Protein AF-A0A0S3U5F0-F1 (afdb_monomer_lite)

Structure (mmCIF, N/CA/C/O backbone):
data_AF-A0A0S3U5F0-F1
#
_entry.id   AF-A0A0S3U5F0-F1
#
loop_
_atom_site.group_PDB
_atom_site.id
_atom_site.type_symbol
_atom_site.label_atom_id
_atom_site.label_alt_id
_atom_site.label_comp_id
_atom_site.label_asym_id
_atom_site.label_entity_id
_atom_site.label_seq_id
_atom_site.pdbx_PDB_ins_code
_atom_site.Cartn_x
_atom_site.Cartn_y
_atom_site.Cartn_z
_atom_site.occupancy
_atom_site.B_iso_or_equiv
_atom_site.auth_seq_id
_atom_site.auth_comp_id
_atom_site.auth_asym_id
_atom_site.auth_atom_id
_atom_site.pdbx_PDB_model_num
ATOM 1 N N . MET A 1 1 ? -1.520 36.391 21.976 1.00 36.44 1 MET A N 1
ATOM 2 C CA . MET A 1 1 ? -0.780 35.298 21.309 1.00 36.44 1 MET A CA 1
ATOM 3 C C . MET A 1 1 ? -1.535 34.034 21.655 1.00 36.44 1 MET A C 1
ATOM 5 O O . MET A 1 1 ? -1.409 33.545 22.767 1.00 36.44 1 MET A O 1
ATOM 9 N N . GLU A 1 2 ? -2.442 33.624 20.774 1.00 41.25 2 GLU A N 1
ATOM 10 C CA . GLU A 1 2 ? -3.317 32.470 20.987 1.00 41.25 2 GLU A CA 1
ATOM 11 C C . GLU A 1 2 ? -2.475 31.190 20.853 1.00 41.25 2 GLU A C 1
ATOM 13 O O . GLU A 1 2 ? -1.914 30.917 19.789 1.00 41.25 2 GLU A O 1
ATOM 18 N N . ASN A 1 3 ? -2.354 30.413 21.928 1.00 46.97 3 ASN A N 1
ATOM 19 C CA . ASN A 1 3 ? -1.680 29.118 21.908 1.00 46.97 3 ASN A CA 1
ATOM 20 C C . ASN A 1 3 ? -2.596 28.125 21.181 1.00 46.97 3 ASN A C 1
ATOM 22 O O . ASN A 1 3 ? -3.565 27.638 21.767 1.00 46.97 3 ASN A O 1
ATOM 26 N N . GLN A 1 4 ? -2.323 27.847 19.903 1.00 38.53 4 GLN A N 1
ATOM 27 C CA . GLN A 1 4 ? -3.035 26.821 19.139 1.00 38.53 4 GLN A CA 1
ATOM 28 C C . GLN A 1 4 ? -2.819 25.462 19.813 1.00 38.53 4 GLN A C 1
ATOM 30 O O . GLN A 1 4 ? -1.817 24.783 19.603 1.00 38.53 4 GLN A O 1
ATOM 35 N N . THR A 1 5 ? -3.754 25.088 20.682 1.00 46.12 5 THR A N 1
ATOM 36 C CA . THR A 1 5 ? -3.787 23.769 21.299 1.00 46.12 5 THR A CA 1
ATOM 37 C C . THR A 1 5 ? -4.404 22.867 20.243 1.00 46.12 5 THR A C 1
ATOM 39 O O . THR A 1 5 ? -5.624 22.825 20.106 1.00 46.12 5 THR A O 1
ATOM 42 N N . THR A 1 6 ? -3.575 22.231 19.417 1.00 54.19 6 THR A N 1
ATOM 43 C CA . THR A 1 6 ? -4.021 21.269 18.403 1.00 54.19 6 THR A CA 1
ATOM 44 C C . THR A 1 6 ? -4.577 20.047 19.129 1.00 54.19 6 THR A C 1
ATOM 46 O O . THR A 1 6 ? -3.872 19.076 19.386 1.00 54.19 6 THR A O 1
ATOM 49 N N . GLN A 1 7 ? -5.823 20.141 19.586 1.00 63.75 7 GLN A N 1
ATOM 50 C CA . GLN A 1 7 ? -6.443 19.107 20.398 1.00 63.75 7 GLN A CA 1
ATOM 51 C C . GLN A 1 7 ? -6.712 17.898 19.512 1.00 63.75 7 GLN A C 1
ATOM 53 O O . GLN A 1 7 ? -7.464 17.986 18.540 1.00 63.75 7 GLN A O 1
ATOM 58 N N . VAL A 1 8 ? -6.079 16.770 19.837 1.00 79.69 8 VAL A N 1
ATOM 59 C CA . VAL A 1 8 ? -6.435 15.481 19.245 1.00 79.69 8 VAL A CA 1
ATOM 60 C C . VAL A 1 8 ? 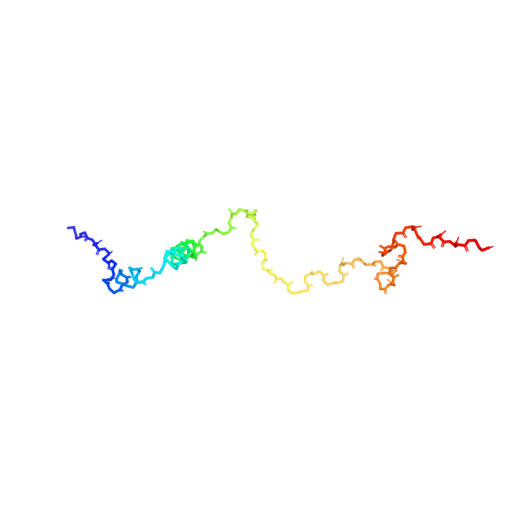-7.912 15.238 19.573 1.00 79.69 8 VAL A C 1
ATOM 62 O O . VAL A 1 8 ? -8.261 15.240 20.754 1.00 79.69 8 VAL A O 1
ATOM 65 N N . PRO A 1 9 ? -8.792 15.049 18.572 1.00 88.81 9 PRO A N 1
ATOM 66 C CA . PRO A 1 9 ? -10.209 14.810 18.813 1.00 88.81 9 PRO A CA 1
ATOM 67 C C . PRO A 1 9 ? -10.435 13.684 19.829 1.00 88.81 9 PRO A C 1
ATOM 69 O O . PRO A 1 9 ? -9.882 12.594 19.673 1.00 88.81 9 PRO A O 1
ATOM 72 N N . GLU A 1 10 ? -11.304 13.899 20.820 1.00 86.94 10 GLU A N 1
ATOM 73 C CA . GLU A 1 10 ? -11.609 12.900 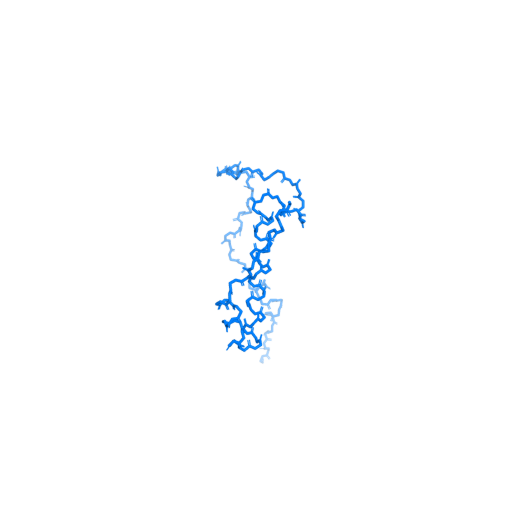21.864 1.00 86.94 10 GLU A CA 1
ATOM 74 C C . GLU A 1 10 ? -12.037 11.547 21.280 1.00 86.94 10 GLU A C 1
ATOM 76 O O . GLU A 1 10 ? -11.690 10.487 21.799 1.00 86.94 10 GLU A O 1
ATOM 81 N N . LYS A 1 11 ? -12.724 11.575 20.132 1.00 87.62 11 LYS A N 1
ATOM 82 C CA . LYS A 1 11 ? -13.120 10.377 19.385 1.00 87.62 11 LYS A CA 1
ATOM 83 C C . LYS A 1 11 ? -11.927 9.491 19.000 1.00 87.62 11 LYS A C 1
ATOM 85 O O . LYS A 1 11 ? -12.062 8.271 18.998 1.00 87.62 11 LYS A O 1
ATOM 90 N N . ILE A 1 12 ? -10.778 10.085 18.673 1.00 90.12 12 ILE A N 1
ATOM 91 C CA . ILE A 1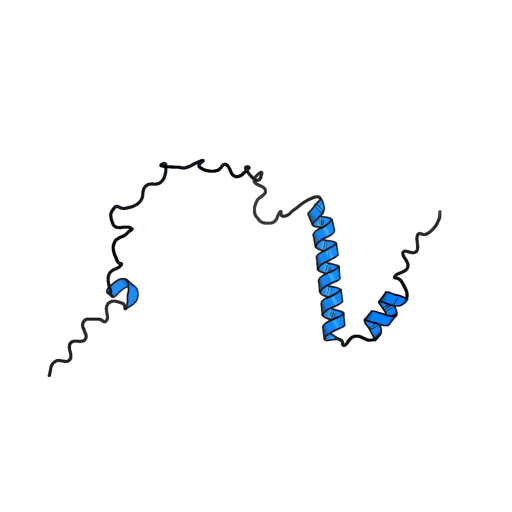 12 ? -9.557 9.351 18.310 1.00 90.12 12 ILE A CA 1
ATOM 92 C C . ILE A 1 12 ? -8.935 8.719 19.556 1.00 90.12 12 ILE A C 1
ATOM 94 O O . ILE A 1 12 ? -8.571 7.548 19.514 1.00 90.12 12 ILE A O 1
ATOM 98 N N . LEU A 1 13 ? -8.884 9.442 20.678 1.00 90.00 13 LEU A N 1
ATOM 99 C CA . LEU A 1 13 ? -8.385 8.903 21.950 1.00 90.00 13 LEU A CA 1
ATOM 100 C C . LEU A 1 13 ? -9.237 7.721 22.432 1.00 90.00 13 LEU A C 1
ATOM 102 O O . LEU A 1 13 ? -8.702 6.678 22.807 1.00 90.00 13 LEU A O 1
ATOM 106 N N . ALA A 1 14 ? -10.564 7.847 22.352 1.00 92.00 14 ALA A N 1
ATOM 107 C CA . ALA A 1 14 ? -11.486 6.763 22.678 1.00 92.00 14 ALA A CA 1
ATOM 108 C C . ALA A 1 14 ? -11.287 5.539 21.763 1.00 92.00 14 ALA A C 1
ATOM 110 O O . ALA A 1 14 ? -11.282 4.402 22.238 1.00 92.00 14 ALA A O 1
ATOM 111 N N . ALA A 1 15 ? -11.069 5.757 20.462 1.00 91.31 15 ALA A N 1
ATOM 112 C CA . ALA A 1 15 ? -10.781 4.678 19.522 1.00 91.31 15 ALA A CA 1
ATOM 113 C C . ALA A 1 15 ? -9.439 3.990 19.827 1.00 91.31 15 ALA A C 1
ATOM 115 O O . ALA A 1 15 ? -9.384 2.768 19.854 1.00 91.31 15 ALA A O 1
ATOM 116 N N . LEU A 1 16 ? -8.373 4.735 20.133 1.00 91.75 16 LEU A N 1
ATOM 117 C CA . LEU A 1 16 ? -7.067 4.153 20.471 1.00 91.75 16 LEU A CA 1
ATOM 118 C C . LEU A 1 16 ? -7.124 3.284 21.733 1.00 91.75 16 LEU A C 1
ATOM 120 O O . LEU A 1 16 ? -6.579 2.182 21.743 1.00 91.75 16 LEU A O 1
ATOM 124 N N . ASN A 1 17 ? -7.845 3.731 22.764 1.00 91.00 17 ASN A N 1
ATOM 125 C CA . ASN A 1 17 ? -7.980 3.000 24.028 1.00 91.00 17 ASN A CA 1
ATOM 126 C C . ASN A 1 17 ? -8.820 1.713 23.922 1.00 91.00 17 ASN A C 1
ATOM 128 O O . ASN A 1 17 ? -8.765 0.880 24.822 1.00 91.00 17 ASN A O 1
ATOM 132 N N . THR A 1 18 ? -9.600 1.540 22.850 1.00 95.00 18 THR A N 1
ATOM 133 C CA . THR A 1 18 ? -10.381 0.310 22.607 1.00 95.00 18 THR A CA 1
ATOM 134 C C . THR A 1 18 ? -9.628 -0.728 21.772 1.00 95.00 18 THR A C 1
ATOM 136 O O . THR A 1 18 ? -10.068 -1.874 21.677 1.00 95.00 18 THR A O 1
ATOM 139 N N . LEU A 1 19 ? -8.495 -0.355 21.173 1.00 94.00 19 LEU A N 1
ATOM 140 C CA . LEU A 1 19 ? -7.663 -1.247 20.369 1.00 94.00 19 LEU A CA 1
ATOM 141 C C . LEU A 1 19 ? -6.721 -2.087 21.243 1.00 94.00 19 LEU A C 1
ATOM 143 O O . LEU A 1 19 ? -6.273 -1.650 22.299 1.00 94.00 19 LEU A O 1
ATOM 147 N N . SER A 1 20 ? -6.380 -3.288 20.767 1.00 95.56 20 SER A N 1
ATOM 148 C CA . SER A 1 20 ? -5.296 -4.093 21.341 1.00 95.56 20 SER A CA 1
ATOM 149 C C . SER A 1 20 ? -3.933 -3.432 21.112 1.00 95.56 20 SER A C 1
ATOM 151 O O . SER A 1 20 ? -3.776 -2.636 20.184 1.00 95.56 20 SER A O 1
ATOM 153 N N . LEU A 1 21 ? -2.931 -3.809 21.912 1.00 92.94 21 LEU A N 1
ATOM 154 C CA . LEU A 1 21 ? -1.583 -3.233 21.849 1.00 92.94 21 LEU A CA 1
ATOM 155 C C . LEU A 1 21 ? -0.970 -3.315 20.438 1.00 92.94 21 LEU A C 1
ATOM 157 O O . LEU A 1 21 ? -0.460 -2.320 19.933 1.00 92.94 21 LEU A O 1
ATOM 161 N N . ASP A 1 22 ? -1.119 -4.453 19.750 1.00 94.75 22 ASP A N 1
ATOM 162 C CA . ASP A 1 22 ? -0.632 -4.620 18.372 1.00 94.75 22 ASP A CA 1
ATOM 163 C C .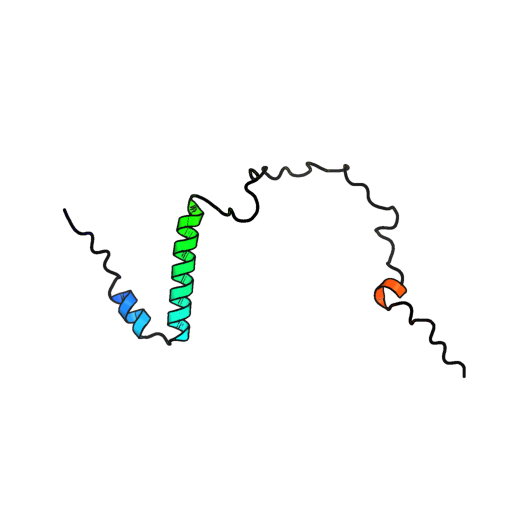 ASP A 1 22 ? -1.278 -3.631 17.393 1.00 94.75 22 ASP A C 1
ATOM 165 O O . ASP A 1 22 ? -0.626 -3.097 16.497 1.00 94.75 22 ASP A O 1
ATOM 169 N N . ARG A 1 23 ? -2.577 -3.355 17.559 1.00 94.69 23 ARG A N 1
ATOM 170 C CA . ARG A 1 23 ? -3.294 -2.406 16.698 1.00 94.69 23 ARG A CA 1
ATOM 171 C C . ARG A 1 23 ? -2.952 -0.961 17.039 1.00 94.69 23 ARG A C 1
ATOM 173 O O . ARG A 1 23 ? -2.931 -0.133 16.136 1.00 94.69 23 ARG A O 1
ATOM 180 N N . GLN A 1 24 ? -2.664 -0.656 18.302 1.00 95.75 24 GLN A N 1
ATOM 181 C CA . GLN A 1 24 ? -2.140 0.655 18.687 1.00 95.75 24 GLN A CA 1
ATOM 182 C C . GLN A 1 24 ? -0.779 0.909 18.030 1.00 95.75 24 GLN A C 1
ATOM 184 O O . GLN A 1 24 ? -0.579 1.986 17.470 1.00 95.75 24 GLN A O 1
ATOM 189 N N . GLN A 1 25 ? 0.100 -0.099 18.005 1.00 94.25 25 GLN A N 1
ATOM 190 C CA . GLN A 1 25 ? 1.386 -0.013 17.313 1.00 94.25 25 GLN A CA 1
ATOM 191 C C . GLN A 1 25 ? 1.203 0.206 15.805 1.00 94.25 25 GLN A C 1
ATOM 193 O O . GLN A 1 25 ? 1.796 1.121 15.251 1.00 94.25 25 GLN A O 1
ATOM 198 N N . GLN A 1 26 ? 0.295 -0.528 15.154 1.00 95.19 26 GLN A N 1
ATOM 199 C CA . GLN A 1 26 ? -0.001 -0.311 13.729 1.00 95.19 26 GLN A CA 1
ATOM 200 C C . GLN A 1 26 ? -0.497 1.110 13.424 1.00 95.19 26 GLN A C 1
ATOM 202 O O . GLN A 1 26 ? -0.162 1.676 12.383 1.00 95.19 26 GLN A O 1
ATOM 207 N N . VAL A 1 27 ? -1.309 1.700 14.308 1.00 95.62 27 VAL A N 1
ATOM 208 C CA . VAL A 1 27 ? -1.749 3.093 14.143 1.00 95.62 27 VAL A CA 1
ATOM 209 C C . VAL A 1 27 ? -0.573 4.051 14.313 1.00 95.62 27 VAL A C 1
ATOM 211 O O . VAL A 1 27 ? -0.465 5.001 13.541 1.00 95.62 27 VAL A O 1
ATOM 214 N N . PHE A 1 28 ? 0.314 3.796 15.275 1.00 94.75 28 PHE A N 1
ATOM 215 C CA . PHE A 1 28 ? 1.537 4.576 15.453 1.00 94.75 28 PHE A CA 1
ATOM 216 C C . PHE A 1 28 ? 2.427 4.523 14.203 1.00 94.75 28 PHE A C 1
ATOM 218 O O . PHE A 1 28 ? 2.755 5.574 13.652 1.00 94.75 28 PHE A O 1
ATOM 225 N N . ASP A 1 29 ? 2.702 3.325 13.685 1.00 94.69 29 ASP A N 1
ATOM 226 C CA . ASP A 1 29 ? 3.506 3.119 12.476 1.00 94.69 29 ASP A CA 1
ATOM 227 C C . ASP A 1 29 ? 2.890 3.845 11.262 1.00 94.69 29 ASP A C 1
ATOM 229 O O . ASP A 1 29 ? 3.586 4.450 10.444 1.00 94.69 29 ASP A O 1
ATOM 233 N N . PHE A 1 30 ? 1.557 3.840 11.151 1.00 94.69 30 PHE A N 1
ATOM 234 C CA . PHE A 1 30 ? 0.850 4.566 10.097 1.00 94.69 30 PHE A CA 1
ATOM 235 C C . PHE A 1 30 ? 0.958 6.089 10.252 1.00 94.69 30 PHE A C 1
ATOM 237 O O . PHE A 1 30 ? 1.107 6.801 9.257 1.00 94.69 30 PHE A O 1
ATOM 244 N N . VAL A 1 31 ? 0.907 6.610 11.480 1.00 93.06 31 VAL A N 1
ATOM 245 C CA . VAL A 1 31 ? 1.119 8.040 11.744 1.00 93.06 31 VAL A CA 1
ATOM 246 C C . VAL A 1 31 ? 2.553 8.444 11.396 1.00 93.06 31 VAL A C 1
ATOM 248 O O . VAL A 1 31 ? 2.729 9.452 10.710 1.00 93.06 31 VAL A O 1
ATOM 251 N N . GLU A 1 32 ? 3.559 7.649 11.771 1.00 91.00 32 GLU A N 1
ATOM 252 C CA . GLU A 1 32 ? 4.951 7.875 11.351 1.00 91.00 32 GLU A CA 1
ATOM 253 C C . GLU A 1 32 ? 5.087 7.886 9.825 1.00 91.00 32 GLU A C 1
ATOM 255 O O . GLU A 1 32 ? 5.695 8.800 9.259 1.00 91.00 32 GLU A O 1
ATOM 260 N N . PHE A 1 33 ? 4.446 6.935 9.139 1.00 93.62 33 PHE A N 1
ATOM 261 C CA . PHE A 1 33 ? 4.397 6.909 7.679 1.00 93.62 33 PHE A CA 1
ATOM 262 C C . PHE A 1 33 ? 3.781 8.189 7.092 1.00 93.62 33 PHE A C 1
ATOM 264 O O . PHE A 1 33 ? 4.302 8.740 6.119 1.00 93.62 33 PHE A O 1
ATOM 271 N N . LEU A 1 34 ? 2.691 8.702 7.672 1.00 89.25 34 LEU A N 1
ATOM 272 C CA . LEU A 1 34 ? 2.065 9.943 7.211 1.00 89.25 34 LEU A CA 1
ATOM 273 C C . LEU A 1 34 ? 2.962 11.168 7.438 1.00 89.25 34 LEU A C 1
ATOM 275 O O . LEU A 1 34 ? 3.050 12.010 6.542 1.00 89.25 34 LEU A O 1
ATOM 279 N N . ILE A 1 35 ? 3.650 11.252 8.581 1.00 87.12 35 ILE A N 1
ATOM 280 C CA . ILE A 1 35 ? 4.614 12.323 8.888 1.00 87.12 35 ILE A CA 1
ATOM 281 C C . ILE A 1 35 ? 5.769 12.291 7.880 1.00 87.12 35 ILE A C 1
ATOM 283 O O . ILE A 1 35 ? 6.100 13.312 7.272 1.00 87.12 35 ILE A O 1
ATOM 287 N N . GLN A 1 36 ? 6.328 11.105 7.627 1.00 82.38 36 GLN A N 1
ATOM 288 C CA . GLN A 1 36 ? 7.385 10.910 6.637 1.00 82.38 36 GLN A CA 1
ATOM 289 C C . GLN A 1 36 ? 6.910 11.289 5.227 1.00 82.38 36 GLN A C 1
ATOM 291 O O . GLN A 1 36 ? 7.614 11.980 4.491 1.00 82.38 36 GLN A O 1
ATOM 296 N N . LYS A 1 37 ? 5.692 10.892 4.842 1.00 80.69 37 LYS A N 1
ATOM 297 C CA . LYS A 1 37 ? 5.111 11.223 3.536 1.00 80.69 37 LYS A CA 1
ATOM 298 C C . LYS A 1 37 ? 4.852 12.723 3.368 1.00 80.69 37 LYS A C 1
ATOM 300 O O . LYS A 1 37 ? 4.986 13.221 2.252 1.00 80.69 37 LYS A O 1
ATOM 305 N N . GLN A 1 38 ? 4.484 13.441 4.429 1.00 72.88 38 GLN A N 1
ATOM 306 C CA . GLN A 1 38 ? 4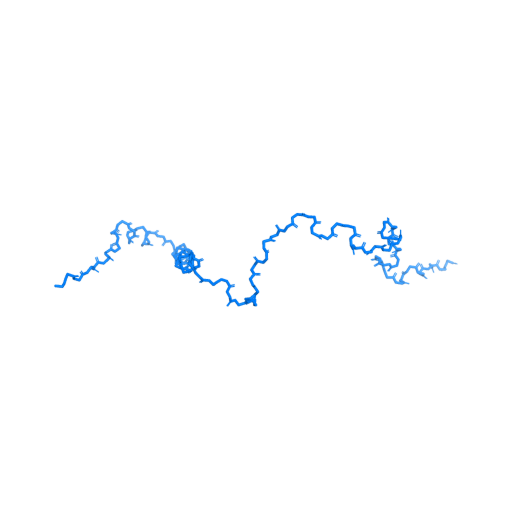.337 14.901 4.392 1.00 72.88 38 GLN A CA 1
ATOM 307 C C . GLN A 1 38 ? 5.691 15.592 4.182 1.00 72.88 38 GLN A C 1
ATOM 309 O O . GLN A 1 38 ? 5.792 16.427 3.288 1.00 72.88 38 GLN A O 1
ATOM 314 N N . GLY A 1 39 ? 6.745 15.178 4.896 1.00 60.72 39 GLY A N 1
ATOM 315 C CA . GLY A 1 39 ? 8.110 15.680 4.664 1.00 60.72 39 GLY A CA 1
ATOM 316 C C . GLY A 1 39 ? 8.639 15.364 3.257 1.00 60.72 39 GLY A C 1
ATOM 317 O O . GLY A 1 39 ? 9.254 16.206 2.604 1.00 60.72 39 GLY A O 1
ATOM 318 N N . ASN A 1 40 ? 8.294 14.186 2.733 1.00 53.91 40 ASN A N 1
ATOM 319 C CA . ASN A 1 40 ? 8.655 13.752 1.382 1.00 53.91 40 ASN A CA 1
ATOM 320 C C . ASN A 1 40 ? 7.774 14.363 0.278 1.00 53.91 40 ASN A C 1
ATOM 322 O O . ASN A 1 40 ? 8.058 14.152 -0.902 1.00 53.91 40 ASN A O 1
ATOM 326 N N . SER A 1 41 ? 6.704 15.087 0.629 1.00 53.44 41 SER A N 1
ATOM 327 C CA . SER A 1 41 ? 5.857 15.770 -0.358 1.00 53.44 41 SER A CA 1
ATOM 328 C C . SER A 1 41 ? 6.479 17.078 -0.851 1.00 53.44 41 SER A C 1
ATOM 330 O O . SER A 1 41 ? 6.027 17.583 -1.875 1.00 53.44 41 SER A O 1
ATOM 332 N N . GLU A 1 42 ? 7.542 17.577 -0.205 1.00 52.44 42 GLU A N 1
ATOM 333 C CA . GLU A 1 42 ? 8.288 18.732 -0.714 1.00 52.44 42 GLU A CA 1
ATOM 334 C C . GLU A 1 42 ? 9.766 18.453 -1.019 1.00 52.44 42 GLU A C 1
ATOM 336 O O . GLU A 1 42 ? 10.220 18.921 -2.060 1.00 52.44 42 GLU A O 1
ATOM 341 N N . ILE A 1 43 ? 10.546 17.682 -0.244 1.00 49.78 43 ILE A N 1
ATOM 342 C CA . ILE A 1 43 ? 11.967 17.473 -0.597 1.00 49.78 43 ILE A CA 1
ATOM 343 C C . ILE A 1 43 ? 12.547 16.189 0.041 1.00 49.78 43 ILE A C 1
ATOM 345 O O . ILE A 1 43 ? 12.477 16.022 1.251 1.00 49.78 43 ILE A O 1
ATOM 349 N N . ASN A 1 44 ? 13.236 15.367 -0.769 1.00 41.12 44 ASN A N 1
ATOM 350 C CA . ASN A 1 44 ? 14.266 14.366 -0.397 1.00 41.12 44 ASN A CA 1
ATOM 351 C C . ASN A 1 44 ? 13.878 12.883 -0.182 1.00 41.12 44 ASN A C 1
ATOM 353 O O . ASN A 1 44 ? 13.929 12.351 0.921 1.00 41.12 44 ASN A O 1
ATOM 357 N N . LEU A 1 45 ? 13.809 12.137 -1.293 1.00 39.41 45 LEU A N 1
ATOM 358 C CA . LEU A 1 45 ? 14.552 10.870 -1.405 1.00 39.41 45 LEU A CA 1
ATOM 359 C C . LEU A 1 45 ? 16.014 11.197 -1.762 1.00 39.41 45 LEU A C 1
ATOM 361 O O . LEU A 1 45 ? 16.456 11.006 -2.891 1.00 39.41 45 LEU A O 1
ATOM 365 N N . THR A 1 46 ? 16.768 11.735 -0.803 1.00 43.50 46 THR A N 1
ATOM 366 C CA . THR A 1 46 ? 18.233 11.827 -0.886 1.00 43.50 46 THR A CA 1
ATOM 367 C C . THR A 1 46 ? 18.856 10.999 0.223 1.00 43.50 46 THR A C 1
ATOM 369 O O . THR A 1 46 ? 19.347 11.528 1.214 1.00 43.50 46 THR A O 1
ATOM 372 N N . GLN A 1 47 ? 18.888 9.684 0.019 1.00 47.56 47 GLN A N 1
ATOM 373 C CA . GLN A 1 47 ? 20.067 8.907 0.403 1.00 47.56 47 GLN A CA 1
ATOM 374 C C . GLN A 1 47 ? 20.274 7.699 -0.519 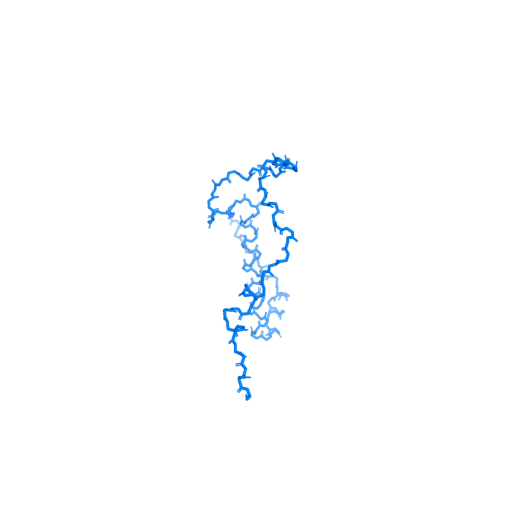1.00 47.56 47 GLN A C 1
ATOM 376 O O . GLN A 1 47 ? 20.468 6.571 -0.096 1.00 47.56 47 GLN A O 1
ATOM 381 N N . ALA A 1 48 ? 20.258 7.981 -1.821 1.00 45.44 48 ALA A N 1
ATOM 382 C CA . ALA A 1 48 ? 21.112 7.325 -2.805 1.00 45.44 48 ALA A CA 1
ATOM 383 C C . ALA A 1 48 ? 21.250 8.297 -3.985 1.00 45.44 48 ALA A C 1
ATOM 385 O O . ALA A 1 48 ? 20.405 8.343 -4.869 1.00 45.44 48 ALA A O 1
ATOM 386 N N . THR A 1 49 ? 22.283 9.144 -3.930 1.00 45.69 49 THR A N 1
ATOM 387 C CA . THR A 1 49 ? 22.753 10.033 -5.010 1.00 45.69 49 THR A CA 1
ATOM 388 C C . THR A 1 49 ? 21.708 10.974 -5.626 1.00 45.69 49 THR A C 1
ATOM 390 O O . THR A 1 49 ? 20.934 10.601 -6.502 1.00 45.69 49 THR A O 1
ATOM 393 N N . ALA A 1 50 ? 21.762 12.251 -5.241 1.00 50.81 50 ALA A N 1
ATOM 394 C CA . ALA A 1 50 ? 21.143 13.346 -5.982 1.00 50.81 50 ALA A CA 1
ATOM 395 C C . ALA A 1 50 ? 21.782 13.483 -7.381 1.00 50.81 50 ALA A C 1
ATOM 397 O O . ALA A 1 50 ? 22.626 14.343 -7.620 1.00 50.81 50 ALA A O 1
ATOM 398 N N . GLN A 1 51 ? 21.399 12.623 -8.321 1.00 61.47 51 GLN A N 1
ATOM 399 C CA . GLN A 1 51 ? 21.388 13.001 -9.726 1.00 61.47 51 GLN A CA 1
ATOM 400 C C . GLN A 1 51 ? 20.025 13.633 -10.011 1.00 61.47 51 GLN A C 1
ATOM 402 O O . GLN A 1 51 ? 19.014 13.117 -9.525 1.00 61.47 51 GLN A O 1
ATOM 407 N N . PRO A 1 52 ? 19.955 14.731 -10.790 1.00 59.69 52 PRO A N 1
ATOM 408 C CA . PRO A 1 52 ? 18.675 15.199 -11.297 1.00 59.69 52 PRO A CA 1
ATOM 409 C C . PRO A 1 52 ? 18.012 14.002 -11.967 1.00 59.69 52 PRO A C 1
ATOM 411 O O . PRO A 1 52 ? 18.638 13.353 -12.811 1.00 59.69 52 PRO A O 1
ATOM 414 N N . SER A 1 53 ? 16.789 13.668 -11.551 1.00 64.62 53 SER A N 1
ATOM 415 C CA . SER A 1 53 ? 16.014 12.592 -12.152 1.00 64.62 53 SER A CA 1
ATOM 416 C C . SER A 1 53 ? 15.812 12.954 -13.619 1.00 64.62 53 SER A C 1
ATOM 418 O O . SER A 1 53 ? 14.912 13.705 -13.994 1.00 64.62 53 SER A O 1
ATOM 420 N N . LYS A 1 54 ? 16.732 12.491 -14.474 1.00 73.31 54 LYS A N 1
ATOM 421 C CA . LYS A 1 54 ? 16.621 12.672 -15.914 1.00 73.31 54 LYS A CA 1
ATOM 422 C C . LYS A 1 54 ? 15.259 12.107 -16.275 1.00 73.31 54 LYS A C 1
ATOM 424 O O . LYS A 1 54 ? 14.979 10.940 -15.991 1.00 73.31 54 LYS A O 1
ATOM 429 N N . LYS A 1 55 ? 14.387 12.955 -16.831 1.00 80.38 55 LYS A N 1
ATOM 430 C CA . LYS A 1 55 ? 13.081 12.519 -17.325 1.00 80.38 55 LYS A CA 1
ATOM 431 C C . LYS A 1 55 ? 13.313 11.278 -18.181 1.00 80.38 55 LYS A C 1
ATOM 433 O O . LYS A 1 55 ? 14.149 11.312 -19.083 1.00 80.38 55 LYS A O 1
ATOM 438 N N . ARG A 1 56 ? 12.612 10.184 -17.873 1.00 84.88 56 ARG A N 1
ATOM 439 C CA . ARG A 1 56 ? 12.695 8.960 -18.674 1.00 84.88 56 ARG A CA 1
ATOM 440 C C . ARG A 1 56 ? 12.220 9.300 -20.085 1.00 84.88 56 ARG A C 1
ATOM 442 O O . ARG A 1 56 ? 11.072 9.697 -20.264 1.00 84.88 56 ARG A O 1
ATOM 449 N N . VAL A 1 57 ? 13.107 9.176 -21.066 1.00 85.31 57 VAL A N 1
ATOM 450 C CA . VAL A 1 57 ? 12.775 9.352 -22.483 1.00 85.31 57 VAL A CA 1
ATOM 451 C C . VAL A 1 57 ? 12.586 7.963 -23.080 1.00 85.31 57 VAL A C 1
ATOM 453 O O . VAL A 1 57 ? 13.525 7.165 -23.116 1.00 85.31 57 VAL A O 1
ATOM 456 N N . LEU A 1 58 ? 11.364 7.651 -23.518 1.00 87.12 58 LEU A N 1
ATOM 457 C CA . LEU A 1 58 ? 11.066 6.375 -24.168 1.00 87.12 58 LEU A CA 1
ATOM 458 C C . LEU A 1 58 ? 11.948 6.217 -25.416 1.00 87.12 58 LEU A C 1
ATOM 460 O O . LEU A 1 58 ? 11.991 7.103 -26.264 1.00 87.12 58 LEU A O 1
ATOM 464 N N . GLY A 1 59 ? 12.651 5.088 -25.527 1.00 86.62 59 GLY A N 1
ATOM 465 C CA . GLY A 1 59 ? 13.463 4.773 -26.705 1.00 86.62 59 GLY A CA 1
ATOM 466 C C . GLY A 1 59 ? 14.817 5.487 -26.806 1.00 86.62 59 GLY A C 1
ATOM 467 O O . GLY A 1 59 ? 15.444 5.380 -27.854 1.00 86.62 59 GLY A O 1
ATOM 468 N N . GLN A 1 60 ? 15.305 6.155 -25.749 1.00 89.62 60 GLN A N 1
ATOM 469 C CA . GLN A 1 60 ? 16.583 6.897 -25.754 1.00 89.62 60 GLN A CA 1
ATOM 470 C C . GLN A 1 60 ? 17.796 6.082 -26.245 1.00 89.62 60 GLN A C 1
ATOM 472 O O . GLN A 1 60 ? 18.726 6.650 -26.810 1.00 89.62 60 GLN A O 1
ATOM 477 N N . HIS A 1 61 ? 17.773 4.762 -26.051 1.00 86.12 61 HIS A N 1
ATOM 478 C CA . HIS A 1 61 ? 18.875 3.855 -26.385 1.00 86.12 61 HIS A CA 1
ATOM 479 C C . HIS A 1 61 ? 18.463 2.737 -27.353 1.00 86.12 61 HIS A C 1
ATOM 481 O O . HIS A 1 61 ? 19.089 1.676 -27.393 1.00 86.12 61 HIS A O 1
ATOM 487 N N . LYS A 1 62 ? 17.385 2.935 -28.125 1.00 89.62 62 LYS A N 1
ATOM 488 C CA . LYS A 1 62 ? 16.920 1.921 -29.081 1.00 89.62 62 LYS A CA 1
ATOM 489 C C . LYS A 1 62 ? 18.019 1.634 -30.111 1.00 89.62 62 LYS A C 1
ATOM 491 O O . LYS A 1 62 ? 18.502 2.552 -30.763 1.00 89.62 62 LYS A O 1
ATOM 496 N N . GLY A 1 63 ? 18.392 0.362 -30.256 1.00 90.25 63 GLY A N 1
ATOM 497 C CA . GLY A 1 63 ? 19.419 -0.081 -31.206 1.00 90.25 63 GLY A CA 1
ATOM 498 C C . GLY A 1 63 ? 20.864 0.232 -30.801 1.00 90.25 63 GLY A C 1
ATOM 499 O O . GLY A 1 63 ? 21.763 -0.010 -31.594 1.00 90.25 63 GLY A O 1
ATOM 500 N N . MET A 1 64 ? 21.100 0.762 -29.594 1.00 91.19 64 MET A N 1
ATOM 501 C CA . MET A 1 64 ? 22.453 1.057 -29.090 1.00 91.19 64 MET A CA 1
ATOM 502 C C . MET A 1 64 ? 23.053 -0.083 -28.252 1.00 91.19 64 MET A C 1
ATOM 504 O O . MET A 1 64 ? 24.203 0.008 -27.835 1.00 91.19 64 MET A O 1
ATOM 508 N N . GLY A 1 65 ? 22.274 -1.129 -27.965 1.00 86.25 65 GLY A N 1
ATOM 509 C CA . GLY A 1 65 ? 22.752 -2.320 -27.267 1.00 86.25 65 GLY A CA 1
ATOM 510 C C . GLY A 1 65 ? 23.283 -3.352 -28.254 1.00 86.25 65 GLY A C 1
ATOM 511 O O . GLY A 1 65 ? 22.647 -3.601 -29.277 1.00 86.25 65 GLY A O 1
ATOM 512 N N . TRP A 1 66 ? 24.422 -3.956 -27.931 1.00 93.44 66 TRP A N 1
ATOM 513 C CA . TRP A 1 66 ? 24.858 -5.201 -28.553 1.00 93.44 66 TRP A CA 1
ATOM 514 C C . TRP A 1 66 ? 24.375 -6.363 -27.689 1.00 93.44 66 TRP A C 1
ATOM 516 O O . TRP A 1 66 ? 24.445 -6.296 -26.460 1.00 93.44 66 TRP A O 1
ATOM 526 N N . ILE A 1 67 ? 23.865 -7.399 -28.338 1.00 90.94 67 ILE A N 1
ATOM 527 C CA . ILE A 1 67 ? 23.518 -8.666 -27.712 1.00 90.94 67 ILE A CA 1
ATOM 528 C C . ILE A 1 67 ? 24.261 -9.755 -28.472 1.00 90.94 67 ILE A C 1
ATOM 530 O O . ILE A 1 67 ? 24.430 -9.638 -29.686 1.00 90.94 67 ILE A O 1
ATOM 534 N N . SER A 1 68 ? 24.745 -10.758 -27.749 1.00 93.62 68 SER A N 1
ATOM 535 C CA . SER A 1 68 ? 25.390 -11.907 -28.371 1.00 93.62 68 SER A CA 1
ATOM 536 C C . SER A 1 68 ? 24.390 -12.670 -29.241 1.00 93.62 68 SER A C 1
ATOM 538 O O . SER A 1 68 ? 23.194 -12.700 -28.929 1.00 93.62 68 SER A O 1
ATOM 540 N N . ASP A 1 69 ? 24.877 -13.273 -30.324 1.00 94.44 69 ASP A N 1
ATOM 541 C CA . ASP A 1 69 ? 24.045 -14.012 -31.280 1.00 94.44 69 ASP A CA 1
ATOM 542 C C . ASP A 1 69 ? 23.382 -15.247 -30.634 1.00 94.44 69 ASP A C 1
ATOM 544 O O . ASP A 1 69 ? 22.295 -15.645 -31.046 1.00 94.44 69 ASP A O 1
ATOM 548 N N . ASP A 1 70 ? 23.996 -15.791 -29.578 1.00 93.62 70 ASP A N 1
ATOM 549 C CA . ASP A 1 70 ? 23.560 -16.969 -28.815 1.00 93.62 70 ASP A CA 1
ATOM 550 C C . ASP A 1 70 ? 22.626 -16.646 -27.634 1.00 93.62 70 ASP A C 1
ATOM 552 O O . ASP A 1 70 ? 22.253 -17.531 -26.873 1.00 93.62 70 ASP A O 1
ATOM 556 N N . PHE A 1 71 ? 22.200 -15.393 -27.443 1.00 92.44 71 PHE A N 1
ATOM 557 C CA . PHE A 1 71 ? 21.386 -15.031 -26.272 1.00 92.44 71 PHE A CA 1
ATOM 558 C C . PHE A 1 71 ? 20.047 -15.782 -26.193 1.00 92.44 71 PHE A C 1
ATOM 560 O O . PHE A 1 71 ? 19.519 -16.007 -25.105 1.00 92.44 71 PHE A O 1
ATOM 567 N N . ASN A 1 72 ? 19.473 -16.120 -27.349 1.00 94.50 72 ASN A N 1
ATOM 568 C CA . ASN A 1 72 ? 18.223 -16.877 -27.415 1.00 94.50 72 ASN A CA 1
ATOM 569 C C . ASN A 1 72 ? 18.452 -18.393 -27.396 1.00 94.50 72 ASN A C 1
ATOM 571 O O . ASN A 1 72 ? 17.470 -19.140 -27.394 1.00 94.50 72 ASN A O 1
ATOM 575 N N . ASP A 1 73 ? 19.706 -18.841 -27.418 1.00 94.75 73 ASP A N 1
ATOM 576 C CA . ASP A 1 73 ? 20.017 -20.258 -27.395 1.00 94.75 73 ASP A CA 1
ATOM 577 C C . ASP A 1 73 ? 19.769 -20.814 -25.985 1.00 94.75 73 ASP A C 1
ATOM 579 O O . ASP A 1 73 ? 19.951 -20.117 -24.978 1.00 94.75 73 ASP A O 1
ATOM 583 N N . PRO A 1 74 ? 19.296 -22.066 -25.877 1.00 92.25 74 PRO A N 1
ATOM 584 C CA . PRO A 1 74 ? 19.115 -22.698 -24.583 1.00 92.25 74 PRO A CA 1
ATOM 585 C C . PRO A 1 74 ? 20.466 -22.821 -23.874 1.00 92.25 74 PRO A C 1
ATOM 587 O O . PRO A 1 74 ? 21.463 -23.230 -24.469 1.00 92.25 74 PRO A O 1
ATOM 590 N N . LEU A 1 75 ? 20.485 -22.497 -22.581 1.00 90.88 75 LEU A N 1
ATOM 591 C CA . LEU A 1 75 ? 21.670 -22.715 -21.759 1.00 90.88 75 LEU A CA 1
ATOM 592 C C . LEU A 1 75 ? 21.959 -24.223 -21.662 1.00 90.88 75 LEU A C 1
ATOM 594 O O . LEU A 1 75 ? 21.006 -25.001 -21.553 1.00 90.88 75 LEU A O 1
ATOM 598 N N . PRO A 1 76 ? 23.239 -24.633 -21.690 1.00 89.56 76 PRO A N 1
ATOM 599 C CA . PRO A 1 76 ? 23.618 -26.038 -21.605 1.00 89.56 76 PRO A CA 1
ATOM 600 C C . PRO A 1 76 ? 23.177 -26.651 -20.270 1.00 89.56 76 PRO A C 1
ATOM 602 O O . PRO A 1 76 ? 23.070 -25.951 -19.261 1.00 89.56 76 PRO A O 1
ATOM 605 N N . ASP A 1 77 ? 22.934 -27.959 -20.246 1.00 87.00 77 ASP A N 1
ATOM 606 C CA . ASP A 1 77 ? 22.440 -28.662 -19.055 1.00 87.00 77 ASP A CA 1
ATOM 607 C C . ASP A 1 77 ? 23.408 -28.526 -17.867 1.00 87.00 77 ASP A C 1
ATOM 609 O O . ASP A 1 77 ? 22.974 -28.380 -16.725 1.00 87.00 77 ASP A O 1
ATOM 613 N N . GLU A 1 78 ? 24.714 -28.447 -18.120 1.00 89.12 78 GLU A N 1
ATOM 614 C CA . GLU A 1 78 ? 25.746 -28.203 -17.108 1.00 89.12 78 GLU A CA 1
ATOM 615 C C . GLU A 1 78 ? 25.569 -26.854 -16.392 1.00 89.12 78 GLU A C 1
ATOM 617 O O . GLU A 1 78 ? 25.921 -26.730 -15.219 1.00 89.12 78 GLU A O 1
ATOM 622 N N . PHE A 1 79 ? 24.990 -25.845 -17.057 1.00 86.12 79 PHE A N 1
ATOM 623 C CA . PHE A 1 79 ? 24.660 -24.564 -16.425 1.00 86.12 79 PHE A CA 1
ATOM 624 C C . PHE A 1 79 ? 23.570 -24.729 -15.356 1.00 86.12 79 PHE A C 1
ATOM 626 O O . PHE A 1 79 ? 23.596 -24.044 -14.333 1.00 86.12 79 PHE A O 1
ATOM 633 N N . TRP A 1 80 ? 22.616 -25.637 -15.582 1.00 85.38 80 TRP A N 1
ATOM 634 C CA . TRP A 1 80 ? 21.502 -25.889 -14.666 1.00 85.38 80 TRP A CA 1
ATOM 635 C C . TRP A 1 80 ? 21.826 -26.933 -13.596 1.00 85.38 80 TRP A C 1
ATOM 637 O O . TRP A 1 80 ? 21.372 -26.796 -12.460 1.00 85.38 80 TRP A O 1
ATOM 647 N N . PHE A 1 81 ? 22.591 -27.968 -13.951 1.00 86.19 81 PHE A N 1
ATOM 648 C CA . PHE A 1 81 ? 22.796 -29.160 -13.123 1.00 86.19 81 PHE A CA 1
ATOM 649 C C . PHE A 1 81 ? 24.234 -29.335 -12.607 1.00 86.19 81 PHE A C 1
ATOM 651 O O . PHE A 1 81 ? 24.467 -30.224 -11.792 1.00 86.19 81 PHE A O 1
ATOM 658 N N . GLY A 1 82 ? 25.184 -28.487 -13.022 1.00 76.81 82 GLY A N 1
ATOM 659 C CA . GLY A 1 82 ? 26.606 -28.640 -12.696 1.00 76.81 82 GLY A CA 1
ATOM 660 C C . GLY A 1 82 ? 27.289 -29.768 -13.486 1.00 76.81 82 GLY A C 1
ATOM 661 O O . GLY A 1 82 ? 26.640 -30.548 -14.178 1.00 76.81 82 GLY A O 1
ATOM 662 N N . GLU A 1 83 ? 28.619 -29.876 -13.388 1.00 71.31 83 GLU A N 1
ATOM 663 C CA . GLU A 1 83 ? 29.455 -30.855 -14.129 1.00 71.31 83 GLU A CA 1
ATOM 664 C C . GLU A 1 83 ? 29.247 -32.332 -13.713 1.00 71.31 83 GLU A C 1
ATOM 666 O O . GLU A 1 83 ? 29.942 -33.237 -14.175 1.00 71.31 83 GLU A O 1
ATOM 671 N N . GLU A 1 84 ? 28.272 -32.623 -12.856 1.00 65.69 84 GLU A N 1
ATOM 672 C CA . GLU A 1 84 ? 28.020 -33.947 -12.279 1.00 65.69 84 GLU A CA 1
ATOM 673 C C . GLU A 1 84 ? 27.004 -34.785 -13.083 1.00 65.69 84 GLU A C 1
ATOM 675 O O . GLU A 1 84 ? 26.280 -35.628 -12.557 1.00 65.69 84 GLU A O 1
ATOM 680 N N . GLY A 1 85 ? 27.017 -34.609 -14.408 1.00 58.50 85 GLY A N 1
ATOM 681 C CA . GLY A 1 85 ? 26.280 -35.418 -15.388 1.00 58.50 85 GLY A CA 1
ATOM 682 C C . GLY A 1 85 ? 27.058 -36.595 -15.999 1.00 58.50 85 GLY A C 1
ATOM 683 O O . GLY A 1 85 ? 26.533 -37.277 -16.874 1.00 58.50 85 GLY A O 1
ATOM 684 N N . THR A 1 86 ? 28.294 -36.875 -15.563 1.00 55.72 86 THR A N 1
ATOM 685 C CA . THR A 1 86 ? 29.071 -38.059 -16.008 1.00 55.72 86 THR A CA 1
ATOM 686 C C . THR A 1 86 ? 29.140 -39.163 -14.949 1.00 55.72 86 THR A C 1
ATOM 688 O O . THR A 1 86 ? 30.087 -39.940 -14.881 1.00 55.72 86 THR A O 1
ATOM 691 N N . GLY A 1 87 ? 28.095 -39.303 -14.135 1.00 55.38 87 GLY A N 1
ATOM 692 C CA . GLY A 1 87 ? 27.851 -40.520 -13.364 1.00 55.38 87 GLY A CA 1
ATOM 693 C C . GLY A 1 87 ? 27.221 -41.603 -14.239 1.00 55.38 87 GLY A C 1
ATOM 694 O O . GLY A 1 87 ? 26.039 -41.892 -14.094 1.00 55.38 87 GLY A O 1
ATOM 695 N N . SER A 1 88 ? 27.986 -42.199 -15.158 1.00 49.84 88 SER A N 1
ATOM 696 C CA . SER A 1 88 ? 27.588 -43.461 -15.796 1.00 49.84 88 SER A CA 1
ATOM 697 C C . SER A 1 88 ? 27.757 -44.583 -14.760 1.00 49.84 88 SER A C 1
ATOM 699 O O . SER A 1 88 ? 28.897 -44.844 -14.364 1.00 49.84 88 SER A O 1
ATOM 701 N N . PRO A 1 89 ? 26.693 -45.252 -14.271 1.00 50.28 89 PRO A N 1
ATOM 702 C CA . PRO A 1 89 ? 26.880 -46.456 -13.482 1.00 50.28 89 PRO A CA 1
ATOM 703 C C . PRO A 1 89 ? 27.346 -47.550 -14.445 1.00 50.28 89 PRO A C 1
ATOM 705 O O . PRO A 1 89 ? 26.582 -48.039 -15.275 1.00 50.28 89 PRO A O 1
ATOM 708 N N . SER A 1 90 ? 28.629 -47.899 -14.367 1.00 52.78 90 SER A N 1
ATOM 709 C CA . SER A 1 90 ? 29.146 -49.119 -14.983 1.00 52.78 90 SER A CA 1
ATOM 710 C C . SER A 1 90 ? 28.452 -50.304 -14.305 1.00 52.78 90 SER A C 1
ATOM 712 O O . SER A 1 90 ? 28.592 -50.482 -13.093 1.00 52.78 90 SER A O 1
ATOM 714 N N . ALA A 1 91 ? 27.641 -51.029 -15.075 1.00 50.47 91 ALA A N 1
ATOM 715 C CA . ALA A 1 91 ? 27.074 -52.325 -14.713 1.00 50.47 91 ALA A CA 1
ATOM 716 C C . ALA A 1 91 ? 28.068 -53.448 -15.030 1.00 50.47 91 ALA A C 1
ATOM 718 O O . ALA A 1 91 ? 28.808 -53.305 -16.032 1.00 50.47 91 ALA A O 1
#

Radius of gyration: 29.55 Å; chains: 1; bounding box: 43×88×55 Å

pLDDT: mean 76.7, std 19.05, range [36.44, 95.75]

Foldseek 3Di:
DDDPPVDDPVVVVVVLVVDDPVVVVVVVVVVVVVVVVVVVVPDDPPDPDPDPPDPDDPCPCPPVDDDDPCPPPDDDVCVVPNPPPPPDPDD

Secondary structure (DSSP, 8-state):
------PPPHHHHHHHHHS-HHHHHHHHHHHHHHHHHHHTTTS---SS-----PPP-TTTTTT-----TTTTSPPPHHHHH-STT------

Sequence (91 aa):
MENQTTQVPEKILAALNTLSLDRQQQVFDFVEFLIQKQGNSEINLTQATAQPSKKRVLGQHKGMGWISDDFNDPLPDEFWFGEEGTGSPSA